Protein AF-A0A2U3K2K3-F1 (afdb_monomer_lite)

pLDDT: mean 75.8, std 16.77, range [36.03, 94.06]

Sequence (98 aa):
MNIGIFPCQGRCNVSMMTKTVAEFFVDDEIIRVLPNLSLSLDNQSGVNEKYIALNGCPATCASKEFELARIKPHEEIIMTKDFDPKNNEKYEELLNIV

Radius of gyration: 14.5 Å; chains: 1; bounding box: 32×30×43 Å

Secondary structure (DSSP, 8-state):
-EEEEEE---SSTTHHHHHHHHHTTTT-SSEEE-S-SSSS----TT--EEEEEEESSTT-HHHHHHHHTT---SEEEEHHHHS-GGGSTTHHHHHT--

Structure (mmCIF, N/CA/C/O backbone):
data_AF-A0A2U3K2K3-F1
#
_entry.id   AF-A0A2U3K2K3-F1
#
loop_
_atom_site.group_PDB
_atom_site.id
_atom_site.type_symbol
_atom_site.label_atom_id
_atom_site.label_alt_id
_atom_site.label_comp_id
_atom_site.label_asym_id
_atom_site.label_entity_id
_atom_site.label_seq_id
_atom_site.pdbx_PDB_ins_code
_atom_site.Cartn_x
_atom_site.Cartn_y
_atom_site.Cartn_z
_atom_site.occupancy
_atom_site.B_iso_or_equiv
_atom_site.auth_seq_id
_atom_site.auth_comp_id
_atom_site.auth_asym_id
_atom_site.auth_atom_id
_atom_site.pdbx_PDB_model_num
ATOM 1 N N . MET A 1 1 ? -10.173 -8.173 14.538 1.00 70.88 1 MET A N 1
ATOM 2 C CA . MET A 1 1 ? -9.203 -7.100 14.226 1.00 70.88 1 MET A CA 1
ATOM 3 C C . MET A 1 1 ? -9.154 -7.064 12.725 1.00 70.88 1 MET A C 1
ATOM 5 O O . MET A 1 1 ? -8.878 -8.110 12.160 1.00 70.88 1 MET A O 1
ATOM 9 N N . ASN A 1 2 ? -9.481 -5.932 12.118 1.00 83.88 2 ASN A N 1
ATOM 10 C CA . ASN A 1 2 ? -9.609 -5.842 10.664 1.00 83.88 2 ASN A CA 1
ATOM 11 C C . ASN A 1 2 ? -8.378 -5.128 10.107 1.00 83.88 2 ASN A C 1
ATOM 13 O O . ASN A 1 2 ? -7.772 -4.315 10.814 1.00 83.88 2 ASN A O 1
ATOM 17 N N . ILE A 1 3 ? -7.983 -5.454 8.880 1.00 88.50 3 ILE A N 1
ATOM 18 C CA . ILE A 1 3 ? -6.817 -4.848 8.232 1.00 88.50 3 ILE A CA 1
ATOM 19 C C . ILE A 1 3 ? -7.286 -4.089 6.996 1.00 88.50 3 ILE A C 1
ATOM 21 O O . ILE A 1 3 ? -7.738 -4.697 6.033 1.00 88.50 3 ILE A O 1
ATOM 25 N N . GLY A 1 4 ? -7.155 -2.766 7.008 1.00 90.06 4 GLY A N 1
ATOM 26 C CA . GLY A 1 4 ? -7.421 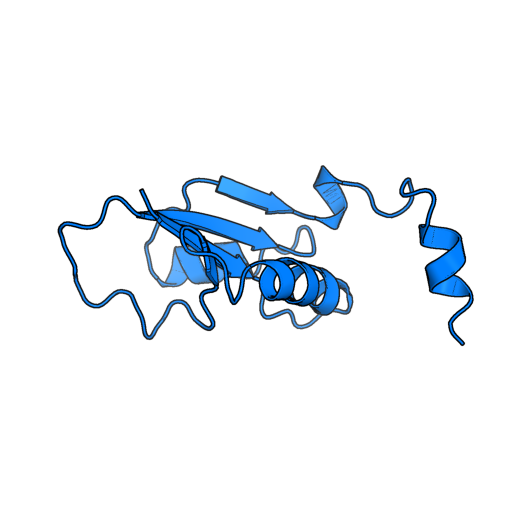-1.916 5.855 1.00 90.06 4 GLY A CA 1
ATOM 27 C C . GLY A 1 4 ? -6.165 -1.756 5.001 1.00 90.06 4 GLY A C 1
ATOM 28 O O . GLY A 1 4 ? -5.205 -1.119 5.435 1.00 90.06 4 GLY A O 1
ATOM 29 N N . ILE A 1 5 ? -6.156 -2.292 3.784 1.00 91.56 5 ILE A N 1
ATOM 30 C CA . ILE A 1 5 ? -5.045 -2.119 2.839 1.00 91.56 5 ILE A CA 1
ATOM 31 C C . ILE A 1 5 ? -5.418 -1.030 1.842 1.00 91.56 5 ILE A C 1
ATOM 33 O O . ILE A 1 5 ? -6.401 -1.165 1.118 1.00 91.56 5 ILE A O 1
ATOM 37 N N . PHE A 1 6 ? -4.614 0.028 1.758 1.00 92.44 6 PHE A N 1
ATOM 38 C CA . PHE A 1 6 ? -4.750 1.026 0.700 1.00 92.44 6 PHE A CA 1
ATOM 39 C C . PHE A 1 6 ? -3.635 0.845 -0.341 1.00 92.44 6 PHE A C 1
ATOM 41 O O . PHE A 1 6 ? -2.485 1.223 -0.079 1.00 92.44 6 PHE A O 1
ATOM 48 N N . PRO A 1 7 ? -3.938 0.259 -1.514 1.00 92.00 7 PRO A N 1
ATOM 49 C CA . PRO A 1 7 ? -2.976 0.140 -2.597 1.00 92.00 7 PRO A CA 1
ATOM 50 C C . PRO A 1 7 ? -2.742 1.495 -3.262 1.00 92.00 7 PRO A C 1
ATOM 52 O O . PRO A 1 7 ? -3.665 2.290 -3.465 1.00 92.00 7 PRO A O 1
ATOM 55 N N . CYS A 1 8 ? -1.498 1.758 -3.664 1.00 89.62 8 CYS A N 1
ATOM 56 C CA . CYS A 1 8 ? -1.207 2.965 -4.414 1.00 89.62 8 CYS A CA 1
ATOM 57 C C . CYS A 1 8 ? -1.960 2.929 -5.754 1.00 89.62 8 CYS A C 1
ATOM 59 O O . CYS A 1 8 ? -1.867 1.979 -6.530 1.00 89.62 8 CYS A O 1
ATOM 61 N N . GLN A 1 9 ? -2.725 3.987 -6.025 1.00 78.19 9 GLN A N 1
ATOM 62 C CA . GLN A 1 9 ? -3.540 4.099 -7.244 1.00 78.19 9 GLN A CA 1
ATOM 63 C C . GLN A 1 9 ? -2.671 4.264 -8.497 1.00 78.19 9 GLN A C 1
ATOM 65 O O . GLN A 1 9 ? -3.052 3.851 -9.592 1.00 78.19 9 GLN A O 1
ATOM 70 N N . GLY A 1 10 ? -1.489 4.839 -8.254 1.00 67.00 10 GLY A N 1
ATOM 71 C CA . GLY A 1 10 ? -0.273 4.803 -9.038 1.00 67.00 10 GLY A CA 1
ATOM 72 C C . GLY A 1 10 ? -0.357 5.356 -10.460 1.00 67.00 10 GLY A C 1
ATOM 73 O O . GLY A 1 10 ? -1.011 4.827 -11.348 1.00 67.00 10 GLY A O 1
ATOM 74 N N . ARG A 1 11 ? 0.430 6.411 -10.680 1.00 65.00 11 ARG A N 1
ATOM 75 C CA . ARG A 1 11 ? 0.702 7.012 -11.994 1.00 65.00 11 ARG A CA 1
ATOM 76 C C . ARG A 1 11 ? 1.888 6.360 -12.727 1.00 65.00 11 ARG A C 1
ATOM 78 O O . ARG A 1 11 ? 2.353 6.895 -13.723 1.00 65.00 11 ARG A O 1
ATOM 85 N N . CYS A 1 12 ? 2.428 5.262 -12.200 1.00 67.56 12 CYS A N 1
ATOM 86 C CA . CYS A 1 12 ? 3.620 4.580 -12.709 1.00 67.56 12 CYS A CA 1
ATOM 87 C C . CYS A 1 12 ? 3.338 3.085 -12.911 1.00 67.56 12 CYS A C 1
ATOM 89 O O . CYS A 1 12 ? 2.454 2.543 -12.255 1.00 67.56 12 CYS A O 1
ATOM 91 N N . ASN A 1 13 ? 4.102 2.420 -13.784 1.00 70.00 13 ASN A N 1
ATOM 92 C CA . ASN A 1 13 ? 3.841 1.039 -14.229 1.00 70.00 13 ASN A CA 1
ATOM 93 C C . ASN A 1 13 ? 3.791 -0.001 -13.092 1.00 70.00 13 ASN A C 1
ATOM 95 O O . ASN A 1 13 ? 3.156 -1.038 -13.231 1.00 70.00 13 ASN A O 1
ATOM 99 N N . VAL A 1 14 ? 4.405 0.289 -11.942 1.00 71.94 14 VAL A N 1
ATOM 100 C CA . VAL A 1 14 ? 4.390 -0.596 -10.763 1.00 71.94 14 VAL A CA 1
ATOM 101 C C . VAL A 1 14 ? 3.084 -0.531 -9.959 1.00 71.94 14 VAL A C 1
ATOM 103 O O . VAL A 1 14 ? 2.922 -1.266 -8.991 1.00 71.94 14 VAL A O 1
ATOM 106 N N . SER A 1 15 ? 2.141 0.338 -10.337 1.00 71.88 15 SER A N 1
ATOM 107 C CA . SER A 1 15 ? 0.817 0.433 -9.706 1.00 71.88 15 SER A CA 1
ATOM 108 C C . SER A 1 15 ? -0.052 -0.795 -9.946 1.00 71.88 15 SER A C 1
ATOM 110 O O . SER A 1 15 ? -0.906 -1.125 -9.127 1.00 71.88 15 SER A O 1
ATOM 112 N N . MET A 1 16 ? 0.185 -1.502 -11.052 1.00 78.19 16 MET A N 1
ATOM 113 C CA . MET A 1 16 ? -0.469 -2.780 -11.309 1.00 78.19 16 MET A CA 1
ATOM 114 C C . MET A 1 16 ? -0.075 -3.817 -10.259 1.00 78.19 16 MET A C 1
ATOM 116 O O . MET A 1 16 ? -0.928 -4.579 -9.833 1.00 78.19 16 MET A O 1
ATOM 120 N N . MET A 1 17 ? 1.164 -3.793 -9.752 1.00 83.06 17 MET A N 1
ATOM 121 C CA . MET A 1 17 ? 1.608 -4.748 -8.730 1.00 83.06 17 MET A CA 1
ATOM 122 C C . MET A 1 17 ? 0.807 -4.608 -7.432 1.00 83.06 17 MET A C 1
ATOM 124 O O . MET A 1 17 ? 0.353 -5.604 -6.876 1.00 83.06 17 MET A O 1
ATOM 128 N N . THR A 1 18 ? 0.599 -3.375 -6.962 1.00 87.69 18 THR A N 1
ATOM 129 C CA . THR A 1 18 ? -0.157 -3.123 -5.727 1.00 87.69 18 THR A CA 1
ATOM 130 C C . THR A 1 18 ? -1.637 -3.439 -5.889 1.00 87.69 18 THR A C 1
ATOM 132 O O . THR A 1 18 ? -2.243 -3.951 -4.953 1.00 87.69 18 THR A O 1
ATOM 135 N N . LYS A 1 19 ? -2.216 -3.168 -7.066 1.00 84.38 19 LYS A N 1
ATOM 136 C CA . LYS A 1 19 ? -3.607 -3.525 -7.381 1.00 84.38 19 LYS A CA 1
ATOM 137 C C . LYS A 1 19 ? -3.800 -5.034 -7.457 1.00 84.38 19 LYS A C 1
ATOM 139 O O . LYS A 1 19 ? -4.694 -5.538 -6.795 1.00 84.38 19 LYS A O 1
ATOM 144 N N . THR A 1 20 ? -2.923 -5.751 -8.158 1.00 85.94 20 THR A N 1
ATOM 145 C CA . THR A 1 20 ? -2.981 -7.216 -8.245 1.00 85.94 20 THR A CA 1
ATOM 146 C C . THR A 1 20 ? -2.854 -7.862 -6.871 1.00 85.94 20 THR A C 1
ATOM 148 O O . THR A 1 20 ? -3.622 -8.759 -6.555 1.00 85.94 20 THR A O 1
ATOM 151 N N . VAL A 1 21 ? -1.941 -7.389 -6.013 1.00 85.19 21 VAL A N 1
ATOM 152 C CA . VAL A 1 21 ? -1.860 -7.896 -4.632 1.00 85.19 21 VAL A CA 1
ATOM 153 C C . VAL A 1 21 ? -3.133 -7.596 -3.849 1.00 85.19 21 VAL A C 1
ATOM 155 O O . VAL A 1 21 ? -3.604 -8.457 -3.119 1.00 85.19 21 VAL A O 1
ATOM 158 N N . ALA A 1 22 ? -3.710 -6.405 -4.004 1.00 86.69 22 ALA A N 1
ATOM 159 C CA . ALA A 1 22 ? -4.961 -6.072 -3.339 1.00 86.69 22 ALA A CA 1
ATOM 160 C C . ALA A 1 22 ? -6.134 -6.947 -3.821 1.00 86.69 22 ALA A C 1
ATOM 162 O O . ALA A 1 22 ? -6.945 -7.364 -3.003 1.00 86.69 22 ALA A O 1
ATOM 163 N N . GLU A 1 23 ? -6.201 -7.289 -5.111 1.00 86.50 23 GLU A N 1
ATOM 164 C CA . GLU A 1 23 ? -7.244 -8.155 -5.682 1.00 86.50 23 GLU A CA 1
ATOM 165 C C . GLU A 1 23 ? -7.307 -9.545 -5.027 1.00 86.50 23 GLU A C 1
ATOM 167 O O . GLU A 1 23 ? -8.401 -10.080 -4.865 1.00 86.50 23 GLU A O 1
ATOM 172 N N . PHE A 1 24 ? -6.176 -10.095 -4.561 1.00 87.50 24 PHE A N 1
ATOM 173 C CA . P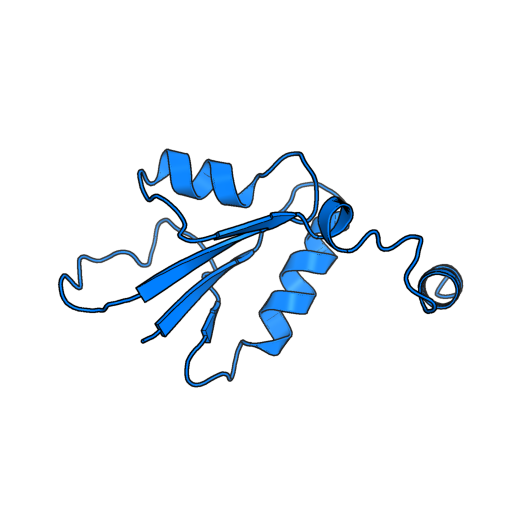HE A 1 24 ? -6.154 -11.370 -3.823 1.00 87.50 24 PHE A CA 1
ATOM 174 C C . PHE A 1 24 ? -6.954 -11.346 -2.515 1.00 87.50 24 PHE A C 1
ATOM 176 O O . PHE A 1 24 ? -7.303 -12.408 -2.006 1.00 87.50 24 PHE A O 1
ATOM 183 N N . PHE A 1 25 ? -7.231 -10.162 -1.970 1.00 86.81 25 PHE A N 1
ATOM 184 C CA . PHE A 1 25 ? -7.879 -9.993 -0.672 1.00 86.81 25 PHE A CA 1
ATOM 185 C C . PHE A 1 25 ? -9.305 -9.439 -0.768 1.00 86.81 25 PHE A C 1
ATOM 187 O O . PHE A 1 25 ? -9.874 -9.059 0.249 1.00 86.81 25 PHE A O 1
ATOM 194 N N . VAL A 1 26 ? -9.892 -9.349 -1.966 1.00 81.69 26 VAL A N 1
ATOM 195 C CA . VAL A 1 26 ? -11.235 -8.759 -2.149 1.00 81.69 26 VAL A CA 1
ATOM 196 C C . VAL A 1 26 ? -12.329 -9.560 -1.434 1.00 81.69 26 VAL A C 1
ATOM 198 O O . VAL A 1 26 ? -13.267 -8.957 -0.918 1.00 81.69 26 VAL A O 1
ATOM 201 N N . ASP A 1 27 ? -12.177 -10.882 -1.352 1.00 83.06 27 ASP A N 1
ATOM 202 C CA . ASP A 1 27 ? -13.127 -11.793 -0.698 1.00 83.06 27 ASP A CA 1
ATOM 203 C C . ASP A 1 27 ? -12.664 -12.240 0.706 1.00 83.06 27 ASP A C 1
ATOM 205 O O . ASP A 1 27 ? -13.179 -13.213 1.258 1.00 83.06 27 ASP A O 1
ATOM 209 N N . ASP A 1 28 ? -11.666 -11.566 1.286 1.00 89.06 28 ASP A N 1
ATOM 210 C CA . ASP A 1 28 ? -11.123 -11.920 2.600 1.00 89.06 28 ASP A CA 1
ATOM 211 C C . ASP A 1 28 ? -12.025 -11.404 3.741 1.00 89.06 28 ASP A C 1
ATOM 213 O O . ASP A 1 28 ? -12.487 -10.263 3.737 1.00 89.06 28 ASP A O 1
ATOM 217 N N . GLU A 1 29 ? -12.280 -12.240 4.754 1.00 85.81 29 GLU A N 1
ATOM 218 C CA . GLU A 1 29 ? -13.157 -11.891 5.886 1.00 85.81 29 GLU A CA 1
ATOM 219 C C . GLU A 1 29 ? -12.516 -10.895 6.878 1.00 85.81 29 GLU A C 1
ATOM 221 O O . GLU A 1 29 ? -13.208 -10.301 7.710 1.00 85.81 29 GLU A O 1
ATOM 226 N N . ILE A 1 30 ? -11.192 -10.720 6.823 1.00 86.06 30 ILE A N 1
ATOM 227 C CA . ILE A 1 30 ? -10.384 -9.924 7.760 1.00 86.06 30 ILE A CA 1
ATOM 228 C C . ILE A 1 30 ? -9.796 -8.687 7.071 1.00 86.06 30 ILE A C 1
ATOM 230 O O . ILE A 1 30 ? -9.659 -7.625 7.698 1.00 86.06 30 ILE A O 1
ATOM 234 N N . ILE A 1 31 ? -9.415 -8.825 5.801 1.00 88.06 31 ILE A N 1
ATOM 235 C CA . ILE A 1 31 ? -8.746 -7.790 5.021 1.00 88.06 31 ILE A CA 1
ATOM 236 C C . ILE A 1 31 ? -9.764 -7.012 4.195 1.00 88.06 31 ILE A C 1
ATOM 238 O O . ILE A 1 31 ? -10.531 -7.554 3.412 1.00 88.06 31 ILE A O 1
ATOM 242 N N . ARG A 1 32 ? -9.715 -5.689 4.329 1.00 88.50 32 ARG A N 1
ATOM 243 C CA . ARG A 1 32 ? -10.511 -4.753 3.548 1.00 88.50 32 ARG A CA 1
ATOM 244 C C . ARG A 1 32 ? -9.608 -3.963 2.616 1.00 88.50 32 ARG A C 1
ATOM 246 O O . ARG A 1 32 ? -8.786 -3.161 3.060 1.00 88.50 32 ARG A O 1
ATOM 253 N N . VAL A 1 33 ? -9.793 -4.139 1.314 1.00 89.31 33 VAL A N 1
ATOM 254 C CA . VAL A 1 33 ? -9.124 -3.314 0.304 1.00 89.31 33 VAL A CA 1
ATOM 255 C C . VAL A 1 33 ? -9.836 -1.969 0.199 1.00 89.31 33 VAL A C 1
ATOM 257 O O . VAL A 1 33 ? -11.028 -1.895 -0.093 1.00 89.31 33 VAL A O 1
ATOM 260 N N . LEU A 1 34 ? -9.102 -0.886 0.434 1.00 86.69 34 LEU A N 1
ATOM 261 C CA . LEU A 1 34 ? -9.618 0.476 0.397 1.00 86.69 34 LEU A CA 1
ATOM 262 C C . LEU A 1 34 ? -9.494 1.035 -1.033 1.00 86.69 34 LEU A C 1
ATOM 264 O O . LEU A 1 34 ? -8.376 1.219 -1.515 1.00 86.69 34 LEU A O 1
ATOM 268 N N . PRO A 1 35 ? -10.602 1.349 -1.732 1.00 79.81 35 PRO A N 1
ATOM 269 C CA . PRO A 1 35 ? -10.538 1.922 -3.081 1.00 79.81 35 PRO A CA 1
ATOM 270 C C . PRO A 1 35 ? -10.091 3.392 -3.070 1.00 79.81 35 PRO A C 1
ATOM 272 O O . PRO A 1 35 ? -9.556 3.903 -4.050 1.00 79.81 35 PRO A O 1
ATOM 275 N N . ASN A 1 36 ? -10.319 4.087 -1.958 1.00 77.31 36 ASN A N 1
ATOM 276 C CA . ASN A 1 36 ? -9.882 5.449 -1.690 1.00 77.31 36 ASN A CA 1
ATOM 277 C C . ASN A 1 36 ? -9.842 5.660 -0.165 1.00 77.31 36 ASN A C 1
ATOM 279 O O . ASN A 1 36 ? -10.515 4.951 0.586 1.00 77.31 36 ASN A O 1
ATOM 283 N N . LEU A 1 37 ? -9.059 6.638 0.287 1.00 70.00 37 LEU A N 1
ATOM 284 C CA . LEU A 1 37 ? -9.008 7.034 1.699 1.00 70.00 37 LEU A CA 1
ATOM 285 C C . LEU A 1 37 ? -10.086 8.066 2.072 1.00 70.00 37 LEU A C 1
ATOM 287 O O . LEU A 1 37 ? -10.351 8.268 3.253 1.00 70.00 37 LEU A O 1
ATOM 291 N N . SER A 1 38 ? -10.721 8.706 1.084 1.00 60.94 38 SER A N 1
ATOM 292 C CA . SER A 1 38 ? -11.654 9.823 1.276 1.00 60.94 38 SER A CA 1
ATOM 293 C C . SER A 1 38 ? -13.108 9.425 1.567 1.00 60.94 38 SER A C 1
ATOM 295 O O . SER A 1 38 ? -13.830 10.240 2.131 1.00 60.94 38 SER A O 1
ATOM 297 N N . LEU A 1 39 ? -13.556 8.213 1.215 1.00 50.47 39 LEU A N 1
ATOM 298 C CA . LEU A 1 39 ? -14.963 7.779 1.325 1.00 50.47 39 LEU A CA 1
ATOM 299 C C . LEU A 1 39 ? -15.245 6.771 2.448 1.00 50.47 39 LEU A C 1
ATOM 301 O O . LEU A 1 39 ? -16.362 6.270 2.526 1.00 50.47 39 LEU A O 1
ATOM 305 N N . SER A 1 40 ? -14.289 6.389 3.301 1.00 48.81 40 SER A N 1
ATOM 306 C CA . SER A 1 40 ? -14.546 5.264 4.227 1.00 48.81 40 SER A CA 1
ATOM 307 C C . SER A 1 40 ? -13.933 5.372 5.614 1.00 48.81 40 SER A C 1
ATOM 309 O O . SER A 1 40 ? -13.713 4.354 6.269 1.00 48.81 40 SER A O 1
ATOM 311 N N . LEU A 1 41 ? -13.716 6.593 6.092 1.00 55.16 41 LEU A N 1
ATOM 312 C CA . LEU A 1 41 ? -13.438 6.841 7.507 1.00 55.16 41 LEU A CA 1
ATOM 313 C C . LEU A 1 41 ? -14.558 7.669 8.118 1.00 55.16 41 LEU A C 1
ATOM 315 O O . LEU A 1 41 ? -14.324 8.598 8.886 1.00 55.16 41 LEU A O 1
ATOM 319 N N . ASP A 1 42 ? -15.795 7.313 7.774 1.00 48.44 42 ASP A N 1
ATOM 320 C CA . ASP A 1 42 ? -16.960 7.675 8.567 1.00 48.44 42 ASP A CA 1
ATOM 321 C C . ASP A 1 42 ? -16.802 7.028 9.941 1.00 48.44 42 ASP A C 1
ATOM 323 O O . ASP A 1 42 ? -17.231 5.9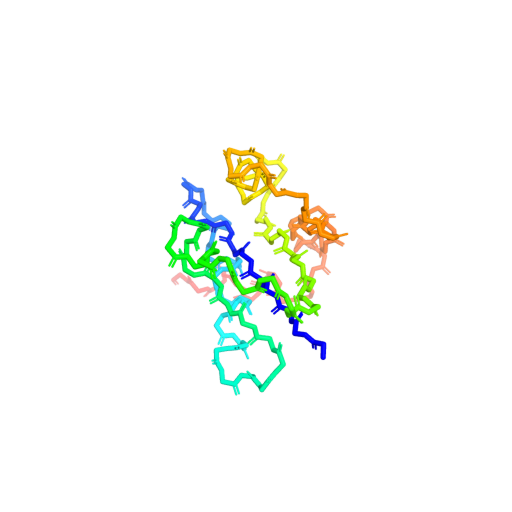01 10.150 1.00 48.44 42 ASP A O 1
ATOM 327 N N . ASN A 1 43 ? -16.089 7.717 10.835 1.00 45.06 43 ASN A N 1
ATOM 328 C CA . ASN A 1 43 ? -16.264 7.786 12.285 1.00 45.06 43 ASN A CA 1
ATOM 329 C C . ASN A 1 43 ? -16.852 6.556 13.008 1.00 45.06 43 ASN A C 1
ATOM 331 O O . ASN A 1 43 ? -17.561 6.715 14.002 1.00 45.06 43 ASN A O 1
ATOM 335 N N . GLN A 1 44 ? -16.508 5.327 12.624 1.00 47.47 44 GLN A N 1
ATOM 336 C CA . GLN A 1 44 ? -16.736 4.151 13.457 1.00 47.47 44 GLN A CA 1
ATOM 337 C C . GLN A 1 44 ? -15.613 4.081 14.491 1.00 47.47 44 GLN A C 1
ATOM 339 O O . GLN A 1 44 ? -14.759 3.195 14.497 1.00 47.47 44 GLN A O 1
ATOM 344 N N . SER A 1 45 ? -15.625 5.091 15.363 1.00 41.28 45 SER A N 1
ATOM 345 C CA . SER A 1 45 ? -14.979 5.106 16.668 1.00 41.28 45 SER A CA 1
ATOM 346 C C . SER A 1 45 ? -15.406 3.839 17.414 1.00 41.28 45 SER A C 1
ATOM 348 O O . SER A 1 45 ? -16.486 3.781 17.997 1.00 41.28 45 SER A O 1
ATOM 350 N N . GLY A 1 46 ? -14.609 2.777 17.289 1.00 47.19 46 GLY A N 1
ATOM 351 C CA . GLY A 1 46 ? -14.927 1.461 17.844 1.00 47.19 46 GLY A CA 1
ATOM 352 C C . GLY A 1 46 ? -14.295 0.280 17.108 1.00 47.19 46 GLY A C 1
ATOM 353 O O . GLY A 1 46 ? -14.110 -0.772 17.718 1.00 47.19 46 GLY A O 1
ATOM 354 N N . VAL A 1 47 ? -13.907 0.428 15.836 1.00 55.59 47 VAL A N 1
ATOM 355 C CA . VAL A 1 47 ? -13.264 -0.667 15.093 1.00 55.59 47 VAL A CA 1
ATOM 356 C C . VAL A 1 47 ? -11.747 -0.558 15.236 1.00 55.59 47 VAL A C 1
ATOM 358 O O . VAL A 1 47 ? -11.127 0.396 14.774 1.00 55.59 47 VAL A O 1
ATOM 361 N N . ASN A 1 48 ? -11.138 -1.539 15.904 1.00 69.38 48 ASN A N 1
ATOM 362 C CA . ASN A 1 48 ? -9.685 -1.700 16.001 1.00 69.38 48 ASN A CA 1
ATOM 363 C C . ASN A 1 48 ? -9.142 -2.168 14.631 1.00 69.38 48 ASN A C 1
ATOM 365 O O . ASN A 1 48 ? -8.884 -3.361 14.431 1.00 69.38 48 ASN A O 1
ATOM 369 N N . GLU A 1 49 ? -9.103 -1.247 13.662 1.00 79.19 49 GLU A N 1
ATOM 370 C CA . GLU A 1 49 ? -8.641 -1.474 12.288 1.00 79.19 49 GLU A CA 1
ATOM 371 C C . GLU A 1 49 ? -7.179 -1.028 12.144 1.00 79.19 49 GLU A C 1
ATOM 373 O O . GLU A 1 49 ? -6.820 0.110 12.462 1.00 79.19 49 GLU A O 1
ATOM 378 N N . LYS A 1 50 ? -6.325 -1.944 11.675 1.00 88.25 50 LYS A N 1
ATOM 379 C CA . LYS A 1 50 ? -4.933 -1.642 11.334 1.00 88.25 50 LYS A CA 1
ATOM 380 C C . LYS A 1 50 ? -4.835 -1.292 9.861 1.00 88.25 50 LYS A C 1
ATOM 382 O O . LYS A 1 50 ? -5.369 -2.007 9.026 1.00 88.25 50 LYS A O 1
ATOM 387 N N . TYR A 1 51 ? -4.113 -0.229 9.539 1.00 91.31 51 TYR A N 1
ATOM 388 C CA . TYR A 1 51 ? -3.969 0.241 8.163 1.00 91.31 51 TYR A CA 1
ATOM 389 C C . TYR A 1 51 ? -2.594 -0.079 7.592 1.00 91.31 51 TYR A C 1
ATOM 391 O O . TYR A 1 51 ? -1.586 0.185 8.247 1.00 91.31 51 TYR A O 1
ATOM 399 N N . ILE A 1 52 ? -2.561 -0.573 6.359 1.00 93.06 52 ILE A N 1
ATOM 400 C CA . ILE A 1 52 ? -1.337 -0.818 5.598 1.00 93.06 52 ILE A CA 1
ATOM 401 C C . ILE A 1 52 ? -1.341 0.086 4.365 1.00 93.06 52 ILE A C 1
ATOM 403 O O . ILE A 1 52 ? -2.260 0.038 3.542 1.00 93.06 52 ILE A O 1
ATOM 407 N N . ALA A 1 53 ? -0.294 0.897 4.227 1.00 93.75 53 ALA A N 1
ATOM 408 C CA . ALA A 1 53 ? -0.011 1.637 3.006 1.00 93.75 53 ALA A CA 1
ATOM 409 C C . ALA A 1 53 ? 0.794 0.750 2.053 1.00 93.75 53 ALA A C 1
ATOM 411 O O . ALA A 1 53 ? 1.971 0.482 2.291 1.00 93.75 53 ALA A O 1
ATOM 412 N N . LEU A 1 54 ? 0.159 0.290 0.975 1.00 92.81 54 LEU A N 1
ATOM 413 C CA . LEU A 1 54 ? 0.780 -0.613 0.012 1.00 92.81 54 LEU A CA 1
ATOM 414 C C . LEU A 1 54 ? 1.265 0.175 -1.211 1.00 92.81 54 LEU A C 1
ATOM 416 O O . LEU A 1 54 ? 0.480 0.611 -2.054 1.00 92.81 54 LEU A O 1
ATOM 420 N N . ASN A 1 55 ? 2.578 0.366 -1.314 1.00 90.56 55 ASN A N 1
ATOM 421 C CA . ASN A 1 55 ? 3.229 1.150 -2.358 1.00 90.56 55 ASN A CA 1
ATOM 422 C C . ASN A 1 55 ? 3.979 0.268 -3.353 1.00 90.56 55 ASN A C 1
ATOM 424 O O . ASN A 1 55 ? 4.720 -0.632 -2.979 1.00 90.56 55 ASN A O 1
ATOM 428 N N . GLY A 1 56 ? 3.849 0.590 -4.640 1.00 86.69 56 GLY A N 1
ATOM 429 C CA . GLY A 1 56 ? 4.581 -0.102 -5.698 1.00 86.69 56 GLY A CA 1
ATOM 430 C C . GLY A 1 56 ? 6.036 0.348 -5.808 1.00 86.69 56 GLY A C 1
ATOM 431 O O . GLY A 1 56 ? 6.867 -0.434 -6.234 1.00 86.69 56 GLY A O 1
ATOM 432 N N . CYS A 1 57 ? 6.363 1.591 -5.433 1.00 85.44 57 CYS A N 1
ATOM 433 C CA . CYS A 1 57 ? 7.708 2.168 -5.558 1.00 85.44 57 CYS A CA 1
ATOM 434 C C . CYS A 1 57 ? 8.046 3.145 -4.418 1.00 85.44 57 CYS A C 1
ATOM 436 O O . CYS A 1 57 ? 7.143 3.580 -3.695 1.00 85.44 57 CYS A O 1
ATOM 438 N N . PRO A 1 58 ? 9.319 3.584 -4.304 1.00 87.19 58 PRO A N 1
ATOM 439 C CA . PRO A 1 58 ? 9.768 4.537 -3.282 1.00 87.19 58 PRO A CA 1
ATOM 440 C C . PRO A 1 58 ? 9.142 5.940 -3.352 1.00 87.19 58 PRO A C 1
ATOM 442 O O . PRO A 1 58 ? 9.459 6.786 -2.525 1.00 87.19 58 PRO A O 1
ATOM 445 N N . ALA A 1 59 ? 8.266 6.216 -4.326 1.00 86.88 59 ALA A N 1
ATOM 446 C CA . ALA A 1 59 ? 7.517 7.471 -4.385 1.00 86.88 59 ALA A CA 1
ATOM 447 C C . ALA A 1 59 ? 6.367 7.549 -3.360 1.00 86.88 59 ALA A C 1
ATOM 449 O O . ALA A 1 59 ? 5.787 8.630 -3.214 1.00 86.88 59 ALA A O 1
ATOM 450 N N . THR A 1 60 ? 6.031 6.420 -2.717 1.00 89.44 60 THR A N 1
ATOM 451 C CA . THR A 1 60 ? 5.128 6.304 -1.554 1.00 89.44 60 THR A CA 1
ATOM 452 C C . THR A 1 60 ? 3.763 6.989 -1.710 1.00 89.44 60 THR A C 1
ATOM 454 O O . THR A 1 60 ? 3.244 7.630 -0.798 1.00 89.44 60 THR A O 1
ATOM 457 N N . CYS A 1 61 ? 3.147 6.876 -2.893 1.00 90.00 61 CYS A N 1
ATOM 458 C CA . CYS A 1 61 ? 1.878 7.549 -3.186 1.00 90.00 61 CYS A CA 1
ATOM 459 C C . CYS A 1 61 ? 0.734 7.153 -2.238 1.00 90.00 61 CYS A C 1
ATOM 461 O O . CYS A 1 61 ? -0.060 8.017 -1.895 1.00 90.00 61 CYS A O 1
ATOM 463 N N . ALA A 1 62 ? 0.644 5.890 -1.806 1.00 91.19 62 ALA A N 1
ATOM 464 C CA . ALA A 1 62 ? -0.387 5.470 -0.854 1.00 91.19 62 ALA A CA 1
ATOM 465 C C . ALA A 1 62 ? -0.199 6.162 0.502 1.00 91.19 62 ALA A C 1
ATOM 467 O O . ALA A 1 62 ? -1.151 6.677 1.078 1.00 91.19 62 ALA A O 1
ATOM 468 N N . SER A 1 63 ? 1.042 6.234 0.979 1.00 92.00 63 SER A N 1
ATOM 469 C CA . SER A 1 63 ? 1.389 6.872 2.251 1.00 92.00 63 SER A CA 1
ATOM 470 C C . SER A 1 63 ? 1.106 8.372 2.236 1.00 92.00 63 SER A C 1
ATOM 472 O O . SER A 1 63 ? 0.593 8.909 3.210 1.00 92.00 63 SER A O 1
ATOM 474 N N . LYS A 1 64 ? 1.346 9.040 1.104 1.00 90.56 64 LYS A N 1
ATOM 475 C CA . LYS A 1 64 ? 0.987 10.456 0.921 1.00 90.56 64 LYS A CA 1
ATOM 476 C C . LYS A 1 64 ? -0.516 10.700 1.035 1.00 90.56 64 LYS A C 1
ATOM 478 O O . LYS A 1 64 ? -0.923 11.702 1.607 1.00 90.56 64 LYS A O 1
ATOM 483 N N . GLU A 1 65 ? -1.351 9.791 0.536 1.00 89.56 65 GLU A N 1
ATOM 484 C CA . GLU A 1 65 ? -2.804 9.897 0.726 1.00 89.56 65 GLU A CA 1
ATOM 485 C C . GLU A 1 65 ? -3.191 9.717 2.204 1.00 89.56 65 GLU A C 1
ATOM 487 O O . GLU A 1 65 ? -4.045 10.447 2.705 1.00 89.56 65 GLU A O 1
ATOM 492 N N . PHE A 1 66 ? -2.526 8.812 2.936 1.00 89.56 66 PHE A N 1
ATOM 493 C CA . PHE A 1 66 ? -2.708 8.692 4.389 1.00 89.56 66 PHE A CA 1
ATOM 494 C C . PHE A 1 66 ? -2.316 9.983 5.126 1.00 89.56 66 PHE A C 1
ATOM 496 O O . PHE A 1 66 ? -3.051 10.429 6.008 1.00 89.56 66 PHE A O 1
ATOM 503 N N . GLU A 1 67 ? -1.204 10.619 4.740 1.00 88.81 67 GLU A N 1
ATOM 504 C CA . GLU A 1 67 ? -0.774 11.915 5.283 1.00 88.81 67 GLU A CA 1
ATOM 505 C C . GLU A 1 67 ? -1.810 13.018 5.020 1.00 88.81 67 GLU A C 1
ATOM 507 O O . GLU A 1 67 ? -2.179 13.747 5.945 1.00 88.81 67 GLU A O 1
ATOM 512 N N . LEU A 1 68 ? -2.324 13.116 3.787 1.00 87.88 68 LEU A N 1
ATOM 513 C CA . LEU A 1 68 ? -3.373 14.074 3.412 1.00 87.88 68 LEU A CA 1
ATOM 514 C C . LEU A 1 68 ? -4.651 13.866 4.230 1.00 87.88 68 LEU A C 1
ATOM 516 O O . LEU A 1 68 ? -5.277 14.833 4.669 1.00 87.88 68 LEU A O 1
ATOM 520 N N . ALA A 1 69 ? -5.002 12.607 4.482 1.00 84.44 69 ALA A N 1
ATOM 521 C CA . ALA A 1 69 ? -6.141 12.220 5.299 1.00 84.44 69 ALA A CA 1
ATOM 522 C C . ALA A 1 69 ? -5.845 12.234 6.818 1.00 84.44 69 ALA A C 1
ATOM 524 O O . ALA A 1 69 ? -6.726 11.926 7.619 1.00 84.44 69 ALA A O 1
ATOM 525 N N . ARG A 1 70 ? -4.636 12.650 7.234 1.00 85.31 70 ARG A N 1
ATOM 526 C CA . ARG A 1 70 ? -4.181 12.760 8.636 1.00 85.31 70 ARG A CA 1
ATOM 527 C C . ARG A 1 70 ? -4.311 11.460 9.436 1.00 85.31 70 ARG A C 1
ATOM 529 O O . ARG A 1 70 ? -4.550 11.487 10.643 1.00 85.31 70 ARG A O 1
ATOM 536 N N . ILE A 1 71 ? -4.115 10.326 8.776 1.00 85.38 71 ILE A N 1
ATOM 537 C CA . ILE A 1 71 ? -4.117 9.001 9.400 1.00 85.38 71 ILE A CA 1
ATOM 538 C C . ILE A 1 71 ? -2.700 8.464 9.360 1.00 85.38 71 ILE A C 1
ATOM 540 O O . ILE A 1 71 ? -2.032 8.511 8.331 1.00 85.38 71 ILE A O 1
ATOM 544 N N . LYS A 1 72 ? -2.242 7.906 10.478 1.00 86.31 72 LYS A N 1
ATOM 545 C CA . LYS A 1 72 ? -0.970 7.193 10.505 1.00 86.31 72 LYS A CA 1
ATOM 546 C C . LYS A 1 72 ? -1.217 5.728 10.127 1.00 86.31 72 LYS A C 1
ATOM 548 O O . LYS A 1 72 ? -1.914 5.042 10.881 1.00 86.31 72 LYS A O 1
ATOM 553 N N . PRO A 1 73 ? -0.674 5.227 9.003 1.00 89.56 73 PRO A N 1
ATOM 554 C CA . PRO A 1 73 ? -0.727 3.803 8.726 1.00 89.56 73 PRO A CA 1
ATOM 555 C C . PRO A 1 73 ? 0.061 3.050 9.803 1.00 89.56 73 PRO A C 1
ATOM 557 O O . PRO A 1 73 ? 1.029 3.564 10.369 1.00 89.56 73 PRO A O 1
ATOM 560 N N . HIS A 1 74 ? -0.382 1.837 10.111 1.00 94.06 74 HIS A N 1
ATOM 561 C CA . HIS A 1 74 ? 0.322 0.960 11.042 1.00 94.06 74 HIS A CA 1
ATOM 562 C C . HIS A 1 74 ? 1.597 0.411 10.404 1.00 94.06 74 HIS A C 1
ATOM 564 O O . HIS A 1 74 ? 2.594 0.241 11.100 1.00 94.06 74 HIS A O 1
ATOM 570 N N . GLU A 1 75 ? 1.564 0.180 9.091 1.00 93.00 75 GLU A N 1
ATOM 571 C CA . GLU A 1 75 ? 2.692 -0.324 8.319 1.00 93.00 75 GLU A CA 1
ATOM 572 C C . GLU A 1 75 ? 2.735 0.310 6.923 1.00 93.00 75 GLU A C 1
ATOM 574 O O . GLU A 1 75 ? 1.698 0.631 6.333 1.00 93.00 75 GLU A O 1
ATOM 579 N N . GLU A 1 76 ? 3.946 0.504 6.403 1.00 93.50 76 GLU A N 1
ATOM 580 C CA . GLU A 1 76 ? 4.212 0.934 5.031 1.00 93.50 76 GLU A CA 1
ATOM 581 C C . GLU A 1 76 ? 5.007 -0.167 4.336 1.00 93.50 76 GLU A C 1
ATOM 583 O O . GLU A 1 76 ? 6.072 -0.551 4.810 1.00 93.50 76 GLU A O 1
ATOM 588 N N . ILE A 1 77 ? 4.491 -0.640 3.203 1.00 91.75 77 ILE A N 1
ATOM 589 C CA . ILE A 1 77 ? 5.149 -1.633 2.357 1.00 91.75 77 ILE A CA 1
ATOM 590 C C . ILE A 1 77 ? 5.498 -0.972 1.029 1.00 91.75 77 ILE A C 1
ATOM 592 O O . ILE A 1 77 ? 4.640 -0.359 0.392 1.00 91.75 77 ILE A O 1
ATOM 596 N N . ILE A 1 78 ? 6.741 -1.117 0.583 1.00 90.12 78 ILE A N 1
ATOM 597 C CA . ILE A 1 78 ? 7.240 -0.660 -0.713 1.00 90.12 78 ILE A CA 1
ATOM 598 C C . ILE A 1 78 ? 7.660 -1.888 -1.524 1.00 90.12 78 ILE A C 1
ATOM 600 O O . ILE A 1 78 ? 8.810 -2.314 -1.480 1.00 90.12 78 ILE A O 1
ATOM 604 N N . MET A 1 79 ? 6.743 -2.430 -2.327 1.00 85.06 79 MET A N 1
ATOM 605 C CA . MET A 1 79 ? 6.894 -3.721 -3.008 1.00 85.06 79 MET A CA 1
ATOM 606 C C . MET A 1 79 ? 8.219 -3.878 -3.763 1.00 85.06 79 MET A C 1
ATOM 608 O O . MET A 1 79 ? 8.913 -4.874 -3.585 1.00 85.06 79 MET A O 1
ATOM 612 N N . THR A 1 80 ? 8.615 -2.896 -4.581 1.00 80.06 80 THR A N 1
ATOM 613 C CA . THR A 1 80 ? 9.859 -3.004 -5.365 1.00 80.06 80 THR A CA 1
ATOM 614 C C . THR A 1 80 ? 11.132 -2.936 -4.532 1.00 80.06 80 THR A C 1
ATOM 616 O O . THR A 1 80 ? 12.182 -3.341 -5.012 1.00 80.06 80 THR A O 1
ATOM 619 N N . LYS A 1 81 ? 11.071 -2.339 -3.340 1.00 77.12 81 LYS A N 1
ATOM 620 C CA . LYS A 1 81 ? 12.227 -2.194 -2.452 1.00 77.12 81 LYS A CA 1
ATOM 621 C C . LYS A 1 81 ? 12.303 -3.367 -1.480 1.00 77.12 81 LYS A C 1
ATOM 623 O O . LYS A 1 81 ? 13.377 -3.916 -1.283 1.00 77.12 81 LYS A O 1
ATOM 628 N N . ASP A 1 82 ? 11.167 -3.733 -0.904 1.00 73.31 82 ASP A N 1
ATOM 629 C CA . ASP A 1 82 ? 11.085 -4.705 0.182 1.00 73.31 82 ASP A CA 1
ATOM 630 C C . ASP A 1 82 ? 11.135 -6.146 -0.336 1.00 73.31 82 ASP A C 1
ATOM 632 O O . ASP A 1 82 ? 11.586 -7.037 0.377 1.00 73.31 82 ASP A O 1
ATOM 636 N N . PHE A 1 83 ? 10.724 -6.371 -1.589 1.00 70.88 83 PHE A N 1
ATOM 637 C CA . PHE A 1 83 ? 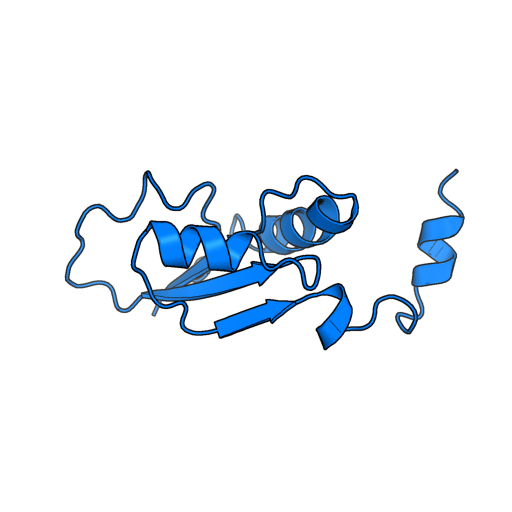10.658 -7.706 -2.191 1.00 70.88 83 PHE A CA 1
ATOM 638 C C . PHE A 1 83 ? 11.478 -7.850 -3.478 1.00 70.88 83 PHE A C 1
ATOM 640 O O . PHE A 1 83 ? 11.349 -8.877 -4.133 1.00 70.88 83 PHE A O 1
ATOM 647 N N . ASP A 1 84 ? 12.274 -6.830 -3.839 1.00 65.81 84 ASP A N 1
ATOM 648 C CA . ASP A 1 84 ? 13.140 -6.752 -5.030 1.00 65.81 84 ASP A CA 1
ATOM 649 C C . ASP A 1 84 ? 12.702 -7.683 -6.180 1.00 65.81 84 ASP A C 1
ATOM 651 O O . ASP A 1 84 ? 13.256 -8.773 -6.344 1.00 65.81 84 ASP A O 1
ATOM 655 N N . PRO A 1 85 ? 11.698 -7.295 -6.990 1.00 59.38 85 PRO A N 1
ATOM 656 C CA . PRO A 1 85 ? 11.126 -8.180 -7.997 1.00 59.38 85 PRO A CA 1
ATOM 657 C C . PRO A 1 85 ? 12.151 -8.663 -9.030 1.00 59.38 85 PRO A C 1
ATOM 659 O O . PRO A 1 85 ? 11.883 -9.663 -9.684 1.00 59.38 85 PRO A O 1
ATOM 662 N N . LYS A 1 86 ? 13.328 -8.027 -9.149 1.00 57.91 86 LYS A N 1
ATOM 663 C C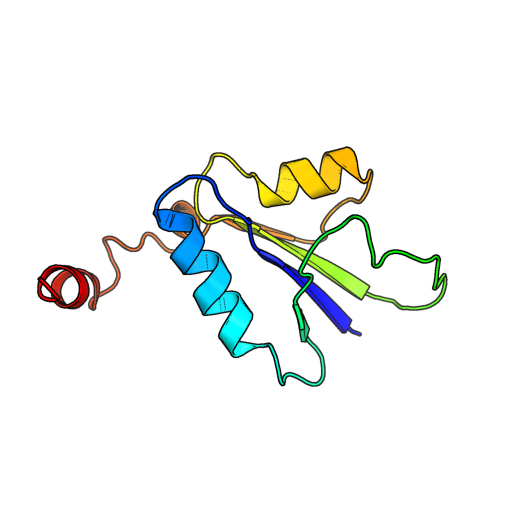A . LYS A 1 86 ? 14.431 -8.519 -9.991 1.00 57.91 86 LYS A CA 1
ATOM 664 C C . LYS A 1 86 ? 15.042 -9.834 -9.492 1.00 57.91 86 LYS A C 1
ATOM 666 O O . LYS A 1 86 ? 15.643 -10.537 -10.292 1.00 57.91 86 LYS A O 1
ATOM 671 N N . ASN A 1 87 ? 14.878 -10.162 -8.211 1.00 50.72 87 ASN A N 1
ATOM 672 C CA . ASN A 1 87 ? 15.306 -11.424 -7.602 1.00 50.72 87 ASN A CA 1
ATOM 673 C C . ASN A 1 87 ? 14.156 -12.437 -7.460 1.00 50.72 87 ASN A C 1
ATOM 675 O O . ASN A 1 87 ? 14.328 -13.480 -6.832 1.00 50.72 87 ASN A O 1
ATOM 679 N N . ASN A 1 88 ? 12.976 -12.150 -8.018 1.00 49.94 88 ASN A N 1
ATOM 680 C CA . ASN A 1 88 ? 11.902 -13.130 -8.103 1.00 49.94 88 ASN A CA 1
ATOM 681 C C . ASN A 1 88 ? 12.212 -14.080 -9.269 1.00 49.94 88 ASN A C 1
ATOM 683 O O . ASN A 1 88 ? 12.335 -13.623 -10.404 1.00 49.94 88 ASN A O 1
ATOM 687 N N . GLU A 1 89 ? 12.318 -15.387 -9.007 1.00 48.69 89 GLU A N 1
ATOM 688 C CA . GLU A 1 89 ? 12.634 -16.420 -10.014 1.00 48.69 89 GLU A CA 1
ATOM 689 C C . GLU A 1 89 ? 11.706 -16.371 -11.244 1.00 48.69 89 GLU A C 1
ATOM 691 O O . GLU A 1 89 ? 12.075 -16.825 -12.322 1.00 48.69 89 GLU A O 1
ATOM 696 N N . LYS A 1 90 ? 10.521 -15.758 -11.115 1.00 48.06 90 LYS A N 1
ATOM 697 C CA . LYS A 1 90 ? 9.531 -15.597 -12.191 1.00 48.06 90 LYS A CA 1
ATOM 698 C C . LYS A 1 90 ? 9.617 -14.271 -12.957 1.00 48.06 90 LYS A C 1
ATOM 700 O O . LYS A 1 90 ? 8.780 -14.011 -13.818 1.00 48.06 90 LYS A O 1
ATOM 705 N N . TYR A 1 91 ? 10.584 -13.399 -12.661 1.00 47.84 91 TYR A N 1
ATOM 706 C CA . TYR A 1 91 ? 10.708 -12.109 -13.352 1.00 47.84 91 TYR A CA 1
ATOM 707 C C . TYR A 1 91 ? 11.061 -12.279 -14.837 1.00 47.84 91 TYR A C 1
ATOM 709 O O . TYR A 1 91 ? 10.562 -11.531 -15.676 1.00 47.84 91 TYR A O 1
ATOM 717 N N . GLU A 1 92 ? 11.853 -13.300 -15.179 1.00 51.00 92 GLU A N 1
ATOM 718 C CA . GLU A 1 92 ? 12.142 -13.641 -16.578 1.00 51.00 92 GLU A CA 1
ATOM 719 C C . GLU A 1 92 ? 10.893 -14.124 -17.334 1.00 51.00 92 GLU A C 1
ATOM 721 O O . GLU A 1 92 ? 10.721 -13.794 -18.505 1.00 51.00 92 GLU A O 1
ATOM 726 N N . GLU A 1 93 ? 9.971 -14.834 -16.671 1.00 50.47 93 GLU A N 1
ATOM 727 C CA . GLU A 1 93 ? 8.716 -15.297 -17.285 1.00 50.47 93 GLU A CA 1
ATOM 728 C C . GLU A 1 93 ? 7.776 -14.131 -17.634 1.00 50.47 93 GLU A C 1
ATOM 730 O O . GLU A 1 93 ? 7.093 -14.173 -18.656 1.00 50.47 93 GLU A O 1
ATOM 735 N N . LEU A 1 94 ? 7.789 -13.052 -16.842 1.00 42.28 94 LEU A N 1
ATOM 736 C CA . LEU A 1 94 ? 6.992 -11.846 -17.101 1.00 42.28 94 LEU A CA 1
ATOM 737 C C . LEU A 1 94 ? 7.504 -11.021 -18.295 1.00 42.28 94 LEU A C 1
ATOM 739 O O . LEU A 1 94 ? 6.724 -10.285 -18.896 1.00 42.28 94 LEU A O 1
ATOM 743 N N . LEU A 1 95 ? 8.784 -11.147 -18.664 1.00 47.06 95 LEU A N 1
ATOM 744 C CA . LEU A 1 95 ? 9.362 -10.485 -19.845 1.00 47.06 95 LEU A CA 1
ATOM 745 C C . LEU A 1 95 ? 9.009 -11.189 -21.164 1.00 47.06 95 LEU A C 1
ATOM 747 O O . LEU A 1 95 ? 9.140 -10.582 -22.224 1.00 47.06 95 LEU A O 1
ATOM 751 N N . ASN A 1 96 ? 8.542 -12.439 -21.100 1.00 45.91 96 ASN A N 1
ATOM 752 C CA . ASN A 1 96 ? 8.183 -13.250 -22.267 1.00 45.91 96 ASN A CA 1
ATOM 753 C C . ASN A 1 96 ? 6.699 -13.140 -22.658 1.00 45.91 96 ASN A C 1
ATOM 755 O O . ASN A 1 96 ? 6.251 -13.822 -23.578 1.00 45.91 96 ASN A O 1
ATOM 759 N N . ILE A 1 97 ? 5.934 -12.283 -21.979 1.00 45.97 97 ILE A N 1
ATOM 760 C CA . ILE A 1 97 ? 4.566 -11.919 -22.361 1.00 45.97 97 ILE A CA 1
ATOM 761 C C . ILE A 1 97 ? 4.650 -10.678 -23.267 1.00 45.97 97 ILE A C 1
ATOM 763 O O . ILE A 1 97 ? 4.329 -9.567 -22.844 1.00 45.97 97 ILE A O 1
ATOM 767 N N . VAL A 1 98 ? 5.149 -10.855 -24.495 1.00 36.03 98 VAL A N 1
ATOM 768 C CA . VAL A 1 98 ? 5.102 -9.854 -25.582 1.00 36.03 98 VAL A CA 1
ATOM 769 C C . VAL A 1 98 ? 4.616 -10.520 -26.858 1.00 36.03 98 VAL A C 1
ATOM 771 O O . VAL A 1 98 ? 5.174 -11.584 -27.207 1.00 36.03 98 VAL A O 1
#

InterPro domains:
  IPR014958 DGC [PF08859] (5-88)

Organism: 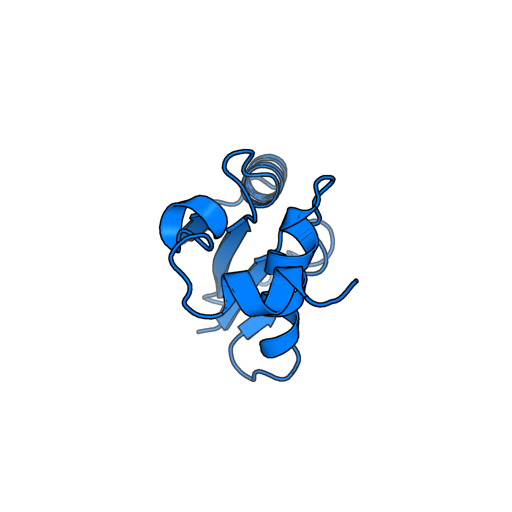NCBI:txid2043169

Foldseek 3Di:
DAEEEEQQCDPDPLSVVSVVVLVVCVPPPRYDYDPAPPPPPPPPPPDPYAYEQHASAPVSRSVVRCVVVVHDHPYYDHCCVPVVCVPVPCSVVVVPPD